Protein AF-A0A0A9CDQ9-F1 (afdb_monomer_lite)

Organism: Arundo donax (NCBI:txid35708)

pLDDT: mean 93.97, std 6.58, range [60.75, 97.69]

Secondary structure (DSSP, 8-state):
--TT--EEE-TT---HHHHHHHHHHHGGG-TT-SEEE-TT---HHHHHHHHHT--

Structure (mmCIF, N/CA/C/O backbone):
data_AF-A0A0A9CDQ9-F1
#
_entry.id   AF-A0A0A9CDQ9-F1
#
loop_
_atom_site.group_PDB
_atom_site.id
_atom_site.type_symbol
_atom_site.label_atom_id
_atom_site.label_alt_id
_atom_site.label_comp_id
_atom_site.label_asym_id
_atom_site.label_entity_id
_atom_site.label_seq_id
_atom_site.pdbx_PDB_ins_code
_atom_site.Cartn_x
_atom_site.Cartn_y
_atom_site.Cartn_z
_atom_site.occupancy
_atom_site.B_iso_or_equiv
_atom_site.auth_seq_id
_atom_site.auth_comp_id
_atom_site.auth_asym_id
_atom_site.auth_atom_id
_atom_site.pdbx_PDB_model_num
ATOM 1 N N . MET A 1 1 ? -9.740 14.457 7.347 1.00 67.19 1 MET A N 1
ATOM 2 C CA . MET A 1 1 ? -9.459 13.124 7.919 1.00 67.19 1 MET A CA 1
ATOM 3 C C . MET A 1 1 ? -10.673 12.242 7.667 1.00 67.19 1 MET A C 1
ATOM 5 O O . MET A 1 1 ? -11.782 12.668 7.975 1.00 67.19 1 MET A O 1
ATOM 9 N N . CYS A 1 2 ? -10.501 11.081 7.035 1.00 80.88 2 CYS A N 1
ATOM 10 C CA . CYS A 1 2 ? -11.604 10.184 6.673 1.00 80.88 2 CYS A CA 1
ATOM 11 C C . CYS A 1 2 ? -11.962 9.274 7.856 1.00 80.88 2 CYS A C 1
ATOM 13 O O . CYS A 1 2 ? -11.621 8.099 7.872 1.00 80.88 2 CYS A O 1
ATOM 15 N N . THR A 1 3 ? -12.670 9.810 8.849 1.00 86.75 3 THR A N 1
ATOM 16 C CA . THR A 1 3 ? -12.937 9.140 10.142 1.00 86.75 3 THR A CA 1
ATOM 17 C C . THR A 1 3 ? -13.983 8.021 10.090 1.00 86.75 3 THR A C 1
ATOM 19 O O . THR A 1 3 ? -14.401 7.494 11.115 1.00 86.75 3 THR A O 1
ATOM 22 N N . ARG A 1 4 ? -14.464 7.666 8.899 1.00 92.81 4 ARG A N 1
ATOM 23 C CA . ARG A 1 4 ? -15.455 6.598 8.702 1.00 92.81 4 ARG A CA 1
ATOM 24 C C . ARG A 1 4 ? -15.057 5.594 7.629 1.00 92.81 4 ARG A C 1
ATOM 26 O O . ARG A 1 4 ? -15.815 4.660 7.380 1.00 92.81 4 ARG A O 1
ATOM 33 N N . LEU A 1 5 ? -13.915 5.797 6.975 1.00 94.56 5 LEU A N 1
ATOM 34 C CA . LEU A 1 5 ? -13.449 4.888 5.940 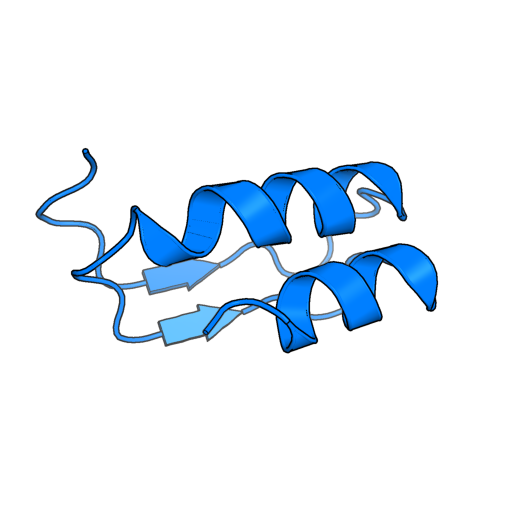1.00 94.56 5 LEU A CA 1
ATOM 35 C C . LEU A 1 5 ? -12.903 3.628 6.613 1.00 94.56 5 LEU A C 1
ATOM 37 O O . LEU A 1 5 ? -11.955 3.713 7.385 1.00 94.56 5 LEU A O 1
ATOM 41 N N . LYS A 1 6 ? -13.536 2.484 6.341 1.00 96.25 6 LYS A N 1
ATOM 42 C CA . LYS A 1 6 ? -13.144 1.180 6.898 1.00 96.25 6 LYS A CA 1
ATOM 43 C C . LYS A 1 6 ? -12.366 0.323 5.906 1.00 96.25 6 LYS A C 1
ATOM 45 O O . LYS A 1 6 ? -11.480 -0.417 6.312 1.00 96.25 6 LYS A O 1
ATOM 50 N N . ILE A 1 7 ? -12.667 0.461 4.621 1.00 96.94 7 ILE A N 1
ATOM 51 C CA . ILE A 1 7 ? -12.048 -0.314 3.548 1.00 96.94 7 ILE A CA 1
ATOM 52 C C . ILE A 1 7 ? -11.510 0.671 2.516 1.00 96.94 7 ILE A C 1
ATOM 54 O O . ILE A 1 7 ? -12.260 1.530 2.046 1.00 96.94 7 ILE A O 1
ATOM 58 N N . LEU A 1 8 ? -10.228 0.552 2.179 1.00 95.94 8 LEU A N 1
ATOM 59 C CA . LEU A 1 8 ? -9.613 1.236 1.046 1.00 95.94 8 LEU A CA 1
ATOM 60 C C . LEU A 1 8 ? -9.149 0.188 0.040 1.00 95.94 8 LEU A C 1
ATOM 62 O O . LEU A 1 8 ? -8.166 -0.517 0.265 1.00 95.94 8 LEU A O 1
ATOM 66 N N . ASP A 1 9 ? -9.868 0.109 -1.072 1.00 97.38 9 ASP A N 1
ATOM 67 C CA . ASP A 1 9 ? -9.554 -0.796 -2.165 1.00 97.38 9 ASP A CA 1
ATOM 68 C C . ASP A 1 9 ? -9.100 -0.005 -3.388 1.00 97.38 9 ASP A C 1
ATOM 70 O O . ASP A 1 9 ? -9.871 0.763 -3.965 1.00 97.38 9 ASP A O 1
ATOM 74 N N . LEU A 1 10 ? -7.831 -0.173 -3.746 1.00 97.06 10 LEU A N 1
ATOM 75 C CA . LEU A 1 10 ? -7.210 0.461 -4.903 1.00 97.06 10 LEU A CA 1
ATOM 76 C C . LEU A 1 10 ? -6.720 -0.568 -5.921 1.00 97.06 10 LEU A C 1
ATOM 78 O O . LEU A 1 10 ? -6.007 -0.188 -6.844 1.00 97.06 10 LEU A O 1
ATOM 82 N N . ARG A 1 11 ? -7.060 -1.854 -5.766 1.00 96.62 11 ARG A N 1
ATOM 83 C CA . ARG A 1 11 ? -6.492 -2.922 -6.595 1.00 96.62 11 ARG A CA 1
ATOM 84 C C . ARG A 1 11 ? -6.660 -2.659 -8.096 1.00 96.62 11 ARG A C 1
ATOM 86 O O . ARG A 1 11 ? -7.603 -1.992 -8.518 1.00 96.62 11 ARG A O 1
ATOM 93 N N . ASP A 1 12 ? -5.743 -3.208 -8.885 1.00 96.94 12 ASP A N 1
ATOM 94 C CA . ASP A 1 12 ? -5.798 -3.205 -10.354 1.00 96.94 12 ASP A CA 1
ATOM 95 C C . ASP A 1 12 ? -5.734 -1.804 -11.000 1.00 96.94 12 ASP A C 1
ATOM 97 O O . ASP A 1 12 ? -6.278 -1.570 -12.080 1.00 96.94 12 ASP A O 1
ATOM 101 N N . ASN A 1 13 ? -5.024 -0.865 -10.365 1.00 95.25 13 ASN A N 1
ATOM 102 C CA . ASN A 1 13 ? -4.735 0.459 -10.922 1.00 95.25 13 ASN A CA 1
ATOM 103 C C . ASN A 1 13 ? -3.241 0.619 -11.220 1.00 95.25 13 ASN A C 1
ATOM 105 O O . ASN A 1 13 ? -2.422 0.505 -10.326 1.00 95.25 13 ASN A O 1
ATOM 109 N N . LEU A 1 14 ? -2.844 0.968 -12.443 1.00 95.06 14 LEU A N 1
ATOM 110 C CA . LEU A 1 14 ? -1.425 1.124 -12.816 1.00 95.06 14 LEU A CA 1
ATOM 111 C C . LEU A 1 14 ? -0.807 2.450 -12.324 1.00 95.06 14 LEU A C 1
ATOM 113 O O . LEU A 1 14 ? -0.302 3.238 -13.120 1.00 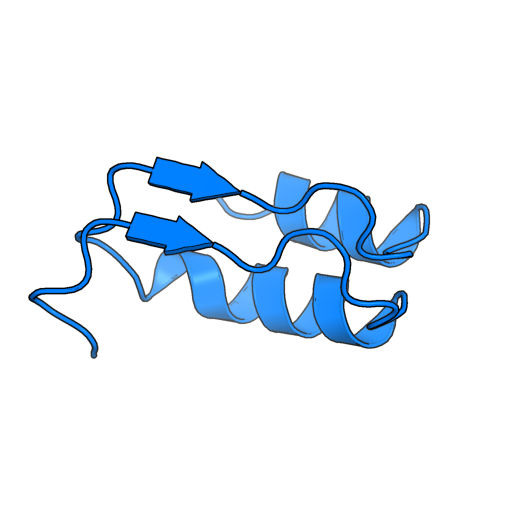95.06 14 LEU A O 1
ATOM 117 N N . PHE A 1 15 ? -0.867 2.728 -11.022 1.00 96.69 15 PHE A N 1
ATOM 118 C CA . PHE A 1 15 ? -0.493 4.028 -10.464 1.00 96.69 15 PHE A CA 1
ATOM 119 C C . PHE A 1 15 ? 1.009 4.335 -10.479 1.00 96.69 15 PHE A C 1
ATOM 121 O O . PHE A 1 15 ? 1.380 5.509 -10.504 1.00 96.69 15 PHE A O 1
ATOM 128 N N . GLY A 1 16 ? 1.878 3.323 -10.479 1.00 97.00 16 GLY A N 1
ATOM 129 C CA . GLY A 1 16 ? 3.320 3.561 -10.537 1.00 97.00 16 GLY A CA 1
ATOM 130 C C . GLY A 1 16 ? 3.955 3.863 -9.173 1.00 97.00 16 GLY A C 1
ATOM 131 O O . GLY A 1 16 ? 3.283 4.001 -8.145 1.00 97.00 16 GLY A O 1
ATOM 132 N N . ALA A 1 17 ? 5.280 4.017 -9.167 1.00 97.44 17 ALA A N 1
ATOM 133 C CA . ALA A 1 17 ? 6.061 4.238 -7.948 1.00 97.44 17 ALA A CA 1
ATOM 134 C C . ALA A 1 17 ? 5.744 5.532 -7.187 1.00 97.44 17 ALA A C 1
ATOM 136 O O . ALA A 1 17 ? 5.847 5.573 -5.958 1.00 97.44 17 ALA A O 1
ATOM 137 N N . GLU A 1 18 ? 5.348 6.592 -7.893 1.00 97.19 18 GLU A N 1
ATOM 138 C CA . GLU A 1 18 ? 5.003 7.874 -7.271 1.00 97.19 18 GLU A CA 1
ATOM 139 C C . GLU A 1 18 ? 3.794 7.743 -6.342 1.00 97.19 18 GLU A C 1
ATOM 141 O O . GLU A 1 18 ? 3.803 8.266 -5.226 1.00 97.19 18 GLU A O 1
ATOM 146 N N . ALA A 1 19 ? 2.793 6.964 -6.745 1.00 96.75 19 ALA A N 1
ATOM 147 C CA . ALA A 1 19 ? 1.643 6.713 -5.895 1.00 96.75 19 ALA A CA 1
ATOM 148 C C . ALA A 1 19 ? 2.015 5.934 -4.636 1.00 96.75 19 ALA A C 1
ATOM 150 O O . ALA A 1 19 ? 1.489 6.245 -3.576 1.00 96.75 19 ALA A O 1
ATOM 151 N N . GLY A 1 20 ? 2.954 4.986 -4.706 1.00 97.12 20 GLY A N 1
ATOM 152 C CA . GLY A 1 20 ? 3.431 4.283 -3.512 1.00 97.12 20 GLY A CA 1
ATOM 153 C C . GLY A 1 20 ? 4.081 5.231 -2.501 1.00 97.12 20 GLY A C 1
ATOM 154 O O . GLY A 1 20 ? 3.807 5.146 -1.307 1.00 97.12 20 GLY A O 1
ATOM 155 N N . PHE A 1 21 ? 4.849 6.214 -2.980 1.00 96.44 21 PHE A N 1
ATOM 156 C CA . PHE A 1 21 ? 5.394 7.273 -2.127 1.00 96.44 21 PHE A CA 1
ATOM 157 C C . PHE A 1 21 ? 4.295 8.137 -1.485 1.00 96.44 21 PHE A C 1
ATOM 159 O O . PHE A 1 21 ? 4.340 8.412 -0.286 1.00 96.44 21 PHE A O 1
ATOM 166 N N . ILE A 1 22 ? 3.286 8.551 -2.255 1.00 96.75 22 ILE A N 1
ATOM 167 C CA . ILE A 1 22 ? 2.162 9.349 -1.736 1.00 96.75 22 ILE A CA 1
ATOM 168 C C . ILE A 1 22 ? 1.334 8.539 -0.728 1.00 96.75 22 ILE A C 1
ATOM 170 O O . ILE A 1 22 ? 0.969 9.055 0.330 1.00 96.75 22 ILE A O 1
ATOM 174 N N . LEU A 1 23 ? 1.069 7.265 -1.023 1.00 96.06 23 LEU A N 1
ATOM 175 C CA . LEU A 1 23 ? 0.379 6.338 -0.128 1.00 96.06 23 LEU A CA 1
ATOM 176 C C . LEU A 1 23 ? 1.144 6.175 1.184 1.00 96.06 23 LEU A C 1
ATOM 178 O O . LEU A 1 23 ? 0.541 6.334 2.241 1.00 96.06 23 LEU A O 1
ATOM 182 N N . GLY A 1 24 ? 2.465 5.982 1.132 1.00 95.69 24 GLY A N 1
ATOM 183 C CA . GLY A 1 24 ? 3.310 5.918 2.325 1.00 95.69 24 GLY A CA 1
ATOM 184 C C . GLY A 1 24 ? 3.114 7.120 3.262 1.00 95.69 24 GLY A C 1
ATOM 185 O O . GLY A 1 24 ? 2.928 6.991 4.465 1.00 95.69 24 GLY A O 1
ATOM 186 N N . ASN A 1 25 ? 3.032 8.325 2.704 1.00 94.75 25 ASN A N 1
ATOM 187 C CA . ASN A 1 25 ? 2.847 9.533 3.512 1.00 94.75 25 ASN A CA 1
ATOM 188 C C . ASN A 1 25 ? 1.404 9.752 4.006 1.00 94.75 25 ASN A C 1
ATOM 190 O O . ASN A 1 25 ? 1.186 10.531 4.932 1.00 94.75 25 ASN A O 1
ATOM 194 N N . THR A 1 26 ? 0.406 9.116 3.386 1.00 94.00 26 THR A N 1
ATOM 195 C CA . THR A 1 26 ? -1.018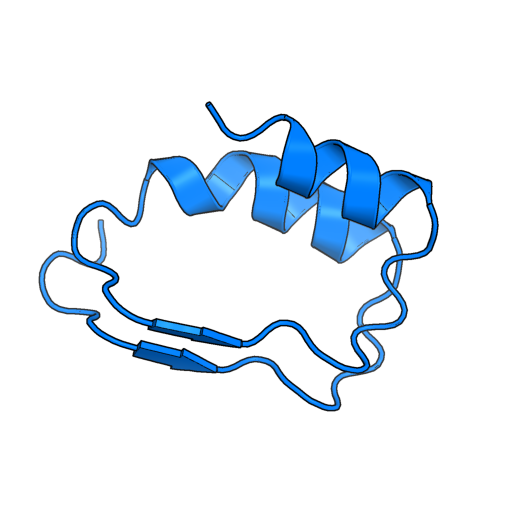 9.398 3.647 1.00 94.00 26 THR A CA 1
ATOM 196 C C . THR A 1 26 ? -1.727 8.307 4.440 1.00 94.00 26 THR A C 1
ATOM 198 O O . THR A 1 26 ? -2.637 8.627 5.208 1.00 94.00 26 THR A O 1
ATOM 201 N N . LEU A 1 27 ? -1.306 7.044 4.318 1.00 94.25 27 LEU A N 1
ATOM 202 C CA . LEU A 1 27 ? -1.888 5.912 5.044 1.00 94.25 27 LEU A CA 1
ATOM 203 C C . LEU A 1 27 ? -1.909 6.104 6.574 1.00 94.25 27 LEU A C 1
ATOM 205 O O . LEU A 1 27 ? -2.964 5.843 7.154 1.00 94.25 27 LEU A O 1
ATOM 209 N N . PRO A 1 28 ? -0.865 6.652 7.239 1.00 93.12 28 PRO A N 1
ATOM 210 C CA . PRO A 1 28 ? -0.900 6.894 8.688 1.00 93.12 28 PRO A CA 1
ATOM 211 C C . PRO A 1 28 ? -2.025 7.838 9.145 1.00 93.12 28 PRO A C 1
ATOM 213 O O . PRO A 1 28 ? -2.449 7.814 10.298 1.00 93.12 28 PRO A O 1
ATOM 216 N N . MET A 1 29 ? -2.545 8.679 8.243 1.00 92.75 29 MET A N 1
ATOM 217 C CA . MET A 1 29 ? -3.648 9.601 8.537 1.00 92.75 29 MET A CA 1
ATOM 218 C C . MET A 1 29 ? -5.030 8.930 8.463 1.00 92.75 29 MET A C 1
ATOM 220 O O . MET A 1 29 ? -6.034 9.542 8.844 1.00 92.75 29 MET A O 1
ATOM 224 N N . LEU A 1 30 ? -5.111 7.700 7.944 1.00 92.88 30 LEU A N 1
ATOM 225 C CA . LEU A 1 30 ? -6.343 6.934 7.756 1.00 92.88 30 LEU A CA 1
ATOM 226 C C . LEU A 1 30 ? -6.550 5.950 8.916 1.00 92.88 30 LEU A C 1
ATOM 228 O O . LEU A 1 30 ? -6.646 4.741 8.727 1.00 92.88 30 LEU A O 1
ATOM 232 N N . THR A 1 31 ? -6.660 6.494 10.129 1.00 92.19 31 THR A N 1
ATOM 233 C CA . THR A 1 31 ? -6.646 5.753 11.408 1.00 92.19 31 THR A CA 1
ATOM 234 C C . THR A 1 31 ? -7.788 4.754 11.608 1.00 92.19 31 THR A C 1
ATOM 236 O O . THR A 1 31 ? -7.747 3.952 12.533 1.00 92.19 31 THR A O 1
ATOM 239 N N . GLU A 1 32 ? -8.830 4.814 10.780 1.00 94.94 32 GLU A N 1
ATOM 240 C CA . GLU A 1 32 ? -10.046 4.009 10.930 1.00 94.94 32 GLU A CA 1
ATOM 241 C C . GLU A 1 32 ? -10.128 2.828 9.957 1.00 94.94 32 GLU A C 1
ATOM 243 O O . GLU A 1 32 ? -11.083 2.049 10.058 1.00 94.94 32 GLU A O 1
ATOM 248 N N . ILE A 1 33 ? -9.162 2.698 9.036 1.00 94.75 33 ILE A N 1
ATOM 249 C CA . ILE A 1 33 ? -9.112 1.615 8.051 1.00 94.75 33 ILE A CA 1
ATOM 250 C C . ILE A 1 33 ? -8.836 0.282 8.749 1.00 94.75 33 ILE A C 1
ATOM 252 O O . ILE A 1 33 ? -7.910 0.149 9.541 1.00 94.75 33 ILE A O 1
ATOM 256 N N . THR A 1 34 ? -9.633 -0.723 8.403 1.00 96.00 34 THR A N 1
ATOM 257 C CA . THR A 1 34 ? -9.487 -2.115 8.844 1.00 96.00 34 THR A CA 1
ATOM 258 C C . THR A 1 34 ? -9.104 -3.053 7.701 1.00 96.00 34 THR A C 1
ATOM 260 O O . THR A 1 34 ? -8.667 -4.169 7.957 1.00 96.00 34 THR A O 1
ATOM 263 N N . GLU A 1 35 ? -9.266 -2.619 6.448 1.00 96.94 35 GLU A N 1
ATOM 264 C CA . GLU A 1 35 ? -8.909 -3.387 5.255 1.00 96.94 35 GLU A CA 1
ATOM 265 C C . GLU A 1 35 ? -8.281 -2.481 4.190 1.00 96.94 35 GLU A C 1
ATOM 267 O O . GLU A 1 35 ? -8.840 -1.443 3.823 1.00 96.94 35 GLU A O 1
ATOM 272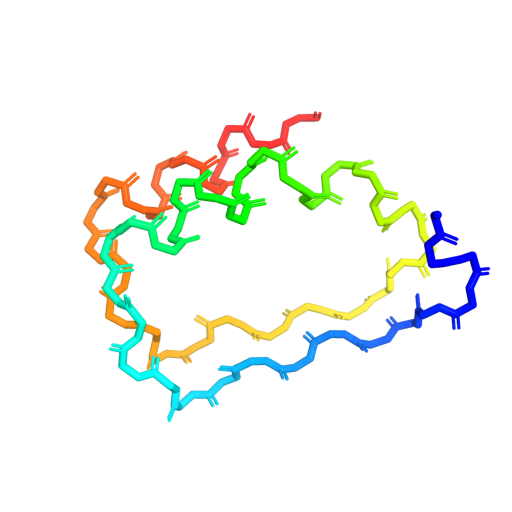 N N . LEU A 1 36 ? -7.114 -2.889 3.692 1.00 95.62 36 LEU A N 1
ATOM 273 C CA . LEU A 1 36 ? -6.326 -2.161 2.705 1.00 95.62 36 LEU A CA 1
ATOM 274 C C . LEU A 1 36 ? -5.924 -3.112 1.572 1.00 95.62 36 LEU A C 1
ATOM 276 O O . LEU A 1 36 ? -5.209 -4.087 1.804 1.00 95.62 36 LEU A O 1
ATOM 280 N N . CYS A 1 37 ? -6.363 -2.831 0.345 1.00 97.06 37 CYS A N 1
ATOM 281 C CA . CYS A 1 37 ? -6.044 -3.637 -0.836 1.00 97.06 37 CYS A CA 1
ATOM 282 C C . CYS A 1 37 ? -5.245 -2.820 -1.856 1.00 97.06 37 CYS A C 1
ATOM 284 O O . CYS A 1 37 ? -5.764 -1.887 -2.465 1.00 97.06 37 CYS A O 1
ATOM 286 N N . LEU A 1 38 ? -3.976 -3.200 -2.043 1.00 96.19 38 LEU A N 1
ATOM 287 C CA . LEU A 1 38 ? -2.991 -2.493 -2.877 1.00 96.19 38 LEU A CA 1
ATOM 288 C C . LEU A 1 38 ? -2.373 -3.388 -3.968 1.00 96.19 38 LEU A C 1
ATOM 290 O O . LEU A 1 38 ? -1.260 -3.153 -4.440 1.00 96.19 38 LEU A O 1
ATOM 294 N N . SER A 1 39 ? -3.074 -4.454 -4.352 1.00 95.25 39 SER A N 1
ATOM 295 C CA . SER A 1 39 ? -2.603 -5.406 -5.361 1.00 95.25 39 SER A CA 1
ATOM 296 C C . SER A 1 39 ? -2.567 -4.784 -6.760 1.00 95.25 39 SER A C 1
ATOM 298 O O . SER A 1 39 ? -3.419 -3.972 -7.107 1.00 95.25 39 SER A O 1
ATOM 300 N N . TYR A 1 40 ? -1.595 -5.203 -7.576 1.00 96.25 40 TYR A N 1
ATOM 301 C CA . TYR A 1 40 ? -1.464 -4.792 -8.983 1.00 96.25 40 TYR A CA 1
ATOM 302 C C . TYR A 1 40 ? -1.422 -3.274 -9.199 1.00 96.25 40 TYR A C 1
ATOM 304 O O . TYR A 1 40 ? -1.965 -2.757 -10.171 1.00 96.25 40 TYR A O 1
ATOM 312 N N . LEU A 1 41 ? -0.729 -2.567 -8.300 1.00 97.69 41 LEU A N 1
ATOM 313 C CA . LEU A 1 41 ? -0.618 -1.112 -8.365 1.00 97.69 41 LEU A CA 1
ATOM 314 C C . LEU A 1 41 ? 0.559 -0.569 -9.196 1.00 97.69 41 LEU A C 1
ATOM 316 O O . LEU A 1 41 ? 0.709 0.641 -9.375 1.00 97.69 41 LEU A O 1
ATOM 320 N N . ASN A 1 42 ? 1.425 -1.466 -9.675 1.00 97.38 42 ASN A N 1
ATOM 321 C CA . ASN A 1 42 ? 2.703 -1.127 -10.301 1.00 97.38 42 ASN A CA 1
ATOM 322 C C . ASN A 1 42 ? 3.574 -0.187 -9.434 1.00 97.38 42 ASN A C 1
ATOM 324 O O . ASN A 1 42 ? 4.194 0.734 -9.945 1.00 97.38 42 ASN A O 1
ATOM 328 N N . LEU A 1 43 ? 3.610 -0.387 -8.111 1.00 97.12 43 LEU A N 1
ATOM 329 C CA . LEU A 1 43 ? 4.327 0.520 -7.196 1.00 97.12 43 LEU A CA 1
ATOM 330 C C . LEU A 1 43 ? 5.853 0.468 -7.324 1.00 97.12 43 LEU A C 1
ATOM 332 O O . LEU A 1 43 ? 6.532 1.335 -6.776 1.00 97.12 43 LEU A O 1
ATOM 336 N N . GLU A 1 44 ? 6.387 -0.547 -8.004 1.00 96.38 44 GLU A N 1
ATOM 337 C CA . GLU A 1 44 ? 7.823 -0.833 -8.041 1.00 96.38 44 GLU A CA 1
ATOM 338 C C . GLU A 1 44 ? 8.416 -0.969 -6.617 1.00 96.38 44 GLU A C 1
ATOM 340 O O . GLU A 1 44 ? 7.717 -0.876 -5.601 1.00 96.38 44 GLU A O 1
ATOM 345 N N . ASP A 1 45 ? 9.726 -1.191 -6.516 1.00 96.88 45 ASP A N 1
ATOM 346 C CA . ASP A 1 45 ? 10.381 -1.348 -5.211 1.00 96.88 45 ASP A CA 1
ATOM 347 C C . ASP A 1 45 ? 10.286 -0.062 -4.382 1.00 96.88 45 ASP A C 1
ATOM 349 O O . ASP A 1 45 ? 10.019 -0.093 -3.183 1.00 96.88 45 ASP A O 1
ATOM 353 N N . LYS A 1 46 ? 10.442 1.098 -5.033 1.00 95.44 46 LYS A N 1
ATOM 354 C CA . LYS A 1 46 ? 10.421 2.404 -4.365 1.00 95.44 46 LYS A CA 1
ATOM 355 C C . LYS A 1 46 ? 9.077 2.681 -3.690 1.00 95.44 46 LYS A C 1
ATOM 357 O O . LYS A 1 46 ? 9.053 3.148 -2.552 1.00 95.44 46 LYS A O 1
ATOM 362 N N . GLY A 1 47 ? 7.973 2.429 -4.390 1.00 96.19 47 GLY A N 1
ATOM 363 C CA . GLY A 1 47 ? 6.643 2.647 -3.842 1.00 96.19 47 GLY A CA 1
ATOM 364 C C . GLY A 1 47 ? 6.302 1.629 -2.756 1.00 96.19 47 GLY A C 1
ATOM 365 O O . GLY A 1 47 ? 5.737 2.012 -1.736 1.00 96.19 47 GLY A O 1
ATOM 366 N N . ALA A 1 48 ? 6.699 0.364 -2.926 1.00 95.69 48 ALA A N 1
ATOM 367 C CA . ALA A 1 48 ? 6.493 -0.671 -1.914 1.00 95.69 48 ALA A CA 1
ATOM 368 C C . ALA A 1 48 ? 7.261 -0.382 -0.611 1.00 95.69 48 ALA A C 1
ATOM 370 O O . ALA A 1 48 ? 6.679 -0.473 0.466 1.00 95.69 48 ALA A O 1
ATOM 371 N N . ILE A 1 49 ? 8.527 0.042 -0.700 1.00 96.56 49 ILE A N 1
ATOM 372 C CA . ILE A 1 49 ? 9.346 0.432 0.462 1.00 96.56 49 ILE A CA 1
ATOM 373 C C . ILE A 1 49 ? 8.728 1.630 1.189 1.00 96.56 49 ILE A C 1
ATOM 375 O O . ILE A 1 49 ? 8.684 1.652 2.416 1.00 96.56 49 ILE A O 1
ATOM 379 N N . ALA A 1 50 ? 8.219 2.627 0.460 1.00 96.56 50 ALA A N 1
ATOM 380 C CA . ALA A 1 50 ? 7.574 3.779 1.089 1.00 96.56 50 ALA A CA 1
ATOM 381 C C . ALA A 1 50 ? 6.333 3.385 1.908 1.00 96.56 50 ALA A C 1
ATOM 383 O O . ALA A 1 50 ? 6.088 3.979 2.954 1.00 96.56 50 ALA A O 1
ATOM 384 N N . ILE A 1 51 ? 5.578 2.382 1.448 1.00 95.38 51 ILE A N 1
ATOM 385 C CA . ILE A 1 51 ? 4.429 1.837 2.180 1.00 95.38 51 ILE A CA 1
ATOM 386 C C . ILE A 1 51 ? 4.876 0.956 3.351 1.00 95.38 51 ILE A C 1
ATOM 388 O O . ILE A 1 51 ? 4.271 1.001 4.410 1.00 95.38 51 ILE A O 1
ATOM 392 N N . GLU A 1 52 ? 5.940 0.171 3.207 1.00 94.69 52 GLU A N 1
ATOM 393 C CA . GLU A 1 52 ? 6.463 -0.648 4.310 1.00 94.69 52 GLU A CA 1
ATOM 394 C C . GLU A 1 52 ? 6.945 0.208 5.495 1.00 94.69 52 GLU A C 1
ATOM 396 O O . GLU A 1 52 ? 6.720 -0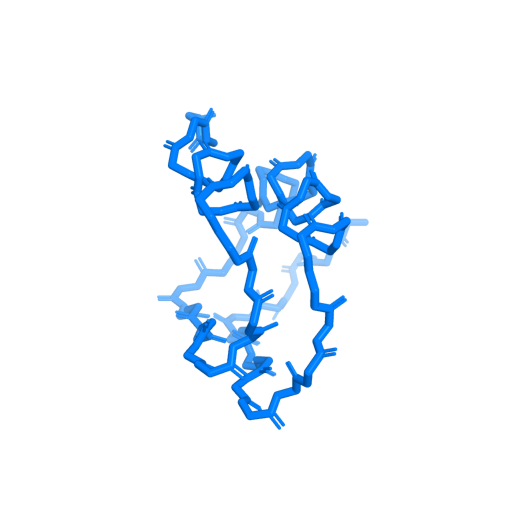.154 6.647 1.00 94.69 52 GLU 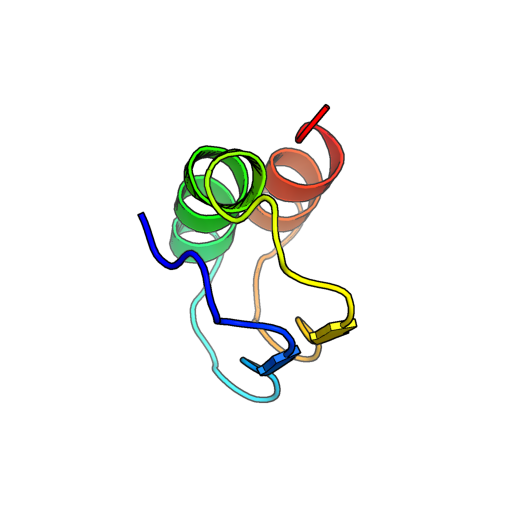A O 1
ATOM 401 N N . ASN A 1 53 ? 7.486 1.398 5.218 1.00 92.50 53 ASN A N 1
ATOM 402 C CA . ASN A 1 53 ? 7.958 2.340 6.235 1.00 92.50 53 ASN A CA 1
ATOM 403 C C . ASN A 1 53 ? 6.848 3.193 6.880 1.00 92.50 53 ASN A C 1
ATOM 405 O O . ASN A 1 53 ? 7.149 4.135 7.619 1.00 92.50 53 ASN A O 1
ATOM 409 N N . THR A 1 54 ? 5.568 2.900 6.626 1.00 85.44 54 THR A N 1
ATOM 410 C CA . THR A 1 54 ? 4.460 3.550 7.340 1.00 85.44 54 THR A CA 1
ATOM 411 C C . THR A 1 54 ? 4.303 2.932 8.724 1.00 85.44 54 THR A C 1
ATOM 413 O O . THR A 1 54 ? 3.502 2.019 8.917 1.00 85.44 54 THR A O 1
ATOM 416 N N . HIS A 1 55 ? 5.115 3.385 9.675 1.00 60.75 55 HIS A N 1
ATOM 417 C CA . HIS A 1 55 ? 4.955 3.074 11.097 1.00 60.75 55 HIS A CA 1
ATOM 418 C C . HIS A 1 55 ? 3.876 3.939 11.754 1.00 60.75 55 HIS A C 1
ATOM 420 O O . HIS A 1 55 ? 3.802 5.147 11.430 1.00 60.75 55 HIS A O 1
#

Radius of gyration: 10.8 Å; chains: 1; bounding box: 26×18×24 Å

Foldseek 3Di:
DCQPAAEDAPEPAQQEQVVLLVCLVCVLVVVRYPYYHCYNNNNPPNSVVSNVPND

InterPro domains:
  IPR032675 Leucine-rich repeat domain superfamily [G3DSA:3.80.10.10] (1-55)
  IPR045203 RAN GTPase-activating protein 1/2 [PTHR46761] (2-53)

Sequence (55 aa):
MCTRLKILDLRDNLFGAEAGFILGNTLPMLTEITELCLSYLNLEDKGAIAIENTH